Protein AF-A0A7C6JC70-F1 (afdb_monomer_lite)

Structure (mmCIF, N/CA/C/O backbone):
data_AF-A0A7C6JC70-F1
#
_entry.id   AF-A0A7C6JC70-F1
#
loop_
_atom_site.group_PDB
_atom_site.id
_atom_site.type_symbol
_atom_site.label_atom_id
_atom_site.label_alt_id
_atom_site.label_comp_id
_atom_site.label_asym_id
_atom_site.label_entity_id
_atom_site.label_seq_id
_atom_site.pdbx_PDB_ins_code
_atom_site.Cartn_x
_atom_site.Cartn_y
_atom_site.Cartn_z
_atom_site.occupancy
_atom_site.B_iso_or_equiv
_atom_site.auth_seq_id
_atom_site.auth_comp_id
_atom_site.auth_asym_id
_atom_site.auth_atom_id
_atom_site.pdbx_PDB_model_num
ATOM 1 N N . MET A 1 1 ? 11.186 14.727 10.767 1.00 52.06 1 MET A N 1
ATOM 2 C CA . MET A 1 1 ? 10.044 14.455 11.667 1.00 52.06 1 MET A CA 1
ATOM 3 C C . MET A 1 1 ? 8.776 14.763 10.907 1.00 52.06 1 MET A C 1
ATOM 5 O O . MET A 1 1 ? 8.427 15.926 10.714 1.00 52.06 1 MET A O 1
ATOM 9 N N . ASP A 1 2 ? 8.178 13.706 10.389 1.00 60.81 2 ASP A N 1
ATOM 10 C CA . ASP A 1 2 ? 7.195 13.751 9.315 1.00 60.81 2 ASP A CA 1
ATOM 11 C C . ASP A 1 2 ? 5.870 14.303 9.842 1.00 60.81 2 ASP A C 1
ATOM 13 O O . ASP A 1 2 ? 5.463 14.031 10.976 1.00 60.81 2 ASP A O 1
ATOM 17 N N . LYS A 1 3 ? 5.198 15.135 9.042 1.00 70.19 3 LYS A N 1
ATOM 18 C CA . LYS A 1 3 ? 3.948 15.804 9.449 1.00 70.19 3 LYS A CA 1
ATOM 19 C C . LYS A 1 3 ? 2.853 14.797 9.820 1.00 70.19 3 LYS A C 1
ATOM 21 O O . LYS A 1 3 ? 2.015 15.096 10.666 1.00 70.19 3 LYS A O 1
ATOM 26 N N . GLU A 1 4 ? 2.908 13.606 9.237 1.00 69.62 4 GLU A N 1
ATOM 27 C CA . GLU A 1 4 ? 1.985 12.503 9.505 1.00 69.62 4 GLU A CA 1
ATOM 28 C C . GLU A 1 4 ? 2.211 11.871 10.887 1.00 69.62 4 GLU A C 1
ATOM 30 O O . GLU A 1 4 ? 1.251 11.632 11.621 1.00 69.62 4 GLU A O 1
ATOM 35 N N . LEU A 1 5 ? 3.470 11.733 11.321 1.00 70.50 5 LEU A N 1
ATOM 36 C CA . LEU A 1 5 ? 3.800 11.214 12.651 1.00 70.50 5 LEU A CA 1
ATOM 37 C C . LEU A 1 5 ? 3.297 12.152 13.759 1.00 70.50 5 LEU A C 1
ATOM 39 O O . LEU A 1 5 ? 2.733 11.703 14.757 1.00 70.50 5 LEU A O 1
ATOM 43 N N . LYS A 1 6 ? 3.429 13.473 13.563 1.00 72.88 6 LYS A N 1
ATOM 44 C CA . LYS A 1 6 ? 2.927 14.468 14.527 1.00 72.88 6 LYS A CA 1
ATOM 45 C C . LYS A 1 6 ? 1.413 14.374 14.721 1.00 72.88 6 LYS A C 1
ATOM 47 O O . LYS A 1 6 ? 0.951 14.435 15.855 1.00 72.88 6 LYS A O 1
ATOM 52 N N . LYS A 1 7 ? 0.641 14.202 13.642 1.00 77.56 7 LYS A N 1
ATOM 53 C CA . LYS A 1 7 ? -0.826 14.082 13.717 1.00 77.56 7 LYS A CA 1
ATOM 54 C C . LYS A 1 7 ? -1.250 12.846 14.516 1.00 77.56 7 LYS A C 1
ATOM 56 O O . LYS A 1 7 ? -2.126 12.955 15.369 1.00 77.56 7 LYS A O 1
ATOM 61 N N . SER A 1 8 ? -0.592 11.706 14.292 1.00 74.06 8 SER A N 1
ATOM 62 C CA . SER A 1 8 ? -0.874 10.448 15.001 1.00 74.06 8 SER A CA 1
ATOM 63 C C . SER A 1 8 ? -0.611 10.556 16.511 1.00 74.06 8 SER A C 1
ATOM 65 O O . SER A 1 8 ? -1.449 10.167 17.331 1.00 74.06 8 SER A O 1
ATOM 67 N N . ILE A 1 9 ? 0.507 11.183 16.892 1.00 82.50 9 ILE A N 1
ATOM 68 C CA . ILE A 1 9 ? 0.858 11.408 18.302 1.00 82.50 9 ILE A CA 1
ATOM 69 C C . ILE A 1 9 ? -0.161 12.336 18.977 1.00 82.50 9 ILE A C 1
ATOM 71 O O . ILE A 1 9 ? -0.608 12.052 20.086 1.00 82.50 9 ILE A O 1
ATOM 75 N N . ILE A 1 10 ? -0.575 13.411 18.299 1.00 84.44 10 ILE A N 1
ATOM 76 C CA . ILE A 1 10 ? -1.553 14.372 18.833 1.00 84.44 10 ILE A CA 1
ATOM 77 C C . ILE A 1 10 ? -2.922 13.710 19.048 1.00 84.44 10 ILE A C 1
ATOM 79 O O . ILE A 1 10 ? -3.529 13.898 20.101 1.00 84.44 10 ILE A O 1
ATOM 83 N N . ILE A 1 11 ? -3.395 12.898 18.096 1.00 84.19 11 ILE A N 1
ATOM 84 C CA . ILE A 1 11 ? -4.674 12.175 18.217 1.00 84.19 11 ILE A CA 1
ATOM 85 C C . ILE A 1 11 ? -4.630 11.182 19.384 1.00 84.19 11 ILE A C 1
ATOM 87 O O . ILE A 1 11 ? -5.564 11.124 20.185 1.00 84.19 11 ILE A O 1
ATOM 91 N N . THR A 1 12 ? -3.533 10.434 19.513 1.00 82.44 12 THR A N 1
ATOM 92 C CA . THR A 1 12 ? -3.358 9.459 20.600 1.00 82.44 12 THR A CA 1
ATOM 93 C C . THR A 1 12 ? -3.329 10.154 21.963 1.00 82.44 12 THR A C 1
ATOM 95 O O . THR A 1 12 ? -4.020 9.726 22.887 1.00 82.44 12 THR A O 1
ATOM 98 N N . ALA A 1 13 ? -2.603 11.270 22.082 1.00 83.19 13 ALA A N 1
ATOM 99 C CA . ALA A 1 13 ? -2.554 12.061 23.309 1.00 83.19 13 ALA A CA 1
ATOM 100 C C . ALA A 1 13 ? -3.932 12.631 23.695 1.00 83.19 13 ALA A C 1
ATOM 102 O O . ALA A 1 13 ? -4.311 12.577 24.865 1.00 83.19 13 ALA A O 1
ATOM 103 N N . ALA A 1 14 ? -4.712 13.119 22.725 1.00 86.00 14 ALA A N 1
ATOM 104 C CA . ALA A 1 14 ? -6.059 13.638 22.966 1.00 86.00 14 ALA A CA 1
ATOM 105 C C . ALA A 1 14 ? -7.034 12.553 23.468 1.00 86.00 14 ALA A C 1
ATOM 107 O O . ALA A 1 14 ? -7.814 12.802 24.387 1.00 86.00 14 ALA A O 1
ATOM 108 N N . LEU A 1 15 ? -6.962 11.336 22.914 1.00 82.75 15 LEU A N 1
ATOM 109 C CA . LEU A 1 15 ? -7.767 10.185 23.349 1.00 82.75 15 LEU A CA 1
ATOM 110 C C . LEU A 1 15 ? -7.452 9.762 24.790 1.00 82.75 15 LEU A C 1
ATOM 112 O O . LEU A 1 15 ? -8.365 9.484 25.568 1.00 82.75 15 LEU A O 1
ATOM 116 N N . VAL A 1 16 ? -6.170 9.752 25.161 1.00 83.38 16 VAL A N 1
ATOM 117 C CA . VAL A 1 16 ? -5.739 9.444 26.534 1.00 83.38 16 VAL A CA 1
ATOM 118 C C . VAL A 1 16 ? -6.206 10.528 27.507 1.00 83.38 16 VAL A C 1
ATOM 120 O O . VAL A 1 16 ? -6.709 10.210 28.584 1.00 83.38 16 VAL A O 1
ATOM 123 N N . LEU A 1 17 ? -6.116 11.803 27.120 1.00 84.62 17 LEU A N 1
ATOM 124 C CA . LEU A 1 17 ? -6.603 12.912 27.941 1.00 84.62 17 LEU A CA 1
ATOM 125 C C . LEU A 1 17 ? -8.118 12.808 28.191 1.00 84.62 17 LEU A C 1
ATOM 127 O O . LEU A 1 17 ? -8.571 12.984 29.320 1.00 84.62 17 LEU A O 1
ATOM 131 N N . LEU A 1 18 ? -8.895 12.454 27.162 1.00 83.31 18 LEU A N 1
ATOM 132 C CA . LEU A 1 18 ? -10.339 12.236 27.282 1.00 83.31 18 LEU A CA 1
ATOM 133 C C . LEU A 1 18 ? -10.672 11.104 28.271 1.00 83.31 18 LEU A C 1
ATOM 135 O O . LEU A 1 18 ? -11.608 11.232 29.059 1.00 83.31 18 LEU A O 1
ATOM 139 N N . LEU A 1 19 ? -9.888 10.022 28.269 1.00 76.75 19 LEU A N 1
ATOM 140 C CA . LEU A 1 19 ? -10.056 8.899 29.195 1.00 76.75 19 LEU A CA 1
ATOM 141 C C . LEU A 1 19 ? -9.839 9.321 30.655 1.00 76.75 19 LEU A C 1
ATOM 143 O O . LEU A 1 19 ? -10.636 8.962 31.521 1.00 76.75 19 LEU A O 1
ATOM 147 N N . ILE A 1 20 ? -8.809 10.130 30.920 1.00 81.12 20 ILE A N 1
ATOM 148 C CA . ILE A 1 20 ? -8.533 10.663 32.262 1.00 81.12 20 ILE A CA 1
ATOM 149 C C . ILE A 1 20 ? -9.696 11.545 32.733 1.00 81.12 20 ILE A C 1
ATOM 151 O O . ILE A 1 20 ? -10.157 11.398 33.863 1.00 81.12 20 ILE A O 1
ATOM 155 N N . ILE A 1 21 ? -10.228 12.407 31.861 1.00 80.81 21 ILE A N 1
ATOM 156 C CA . ILE A 1 21 ? -11.364 13.281 32.193 1.00 80.81 21 ILE A CA 1
ATOM 157 C C . ILE A 1 21 ? -12.604 12.457 32.566 1.00 80.81 21 ILE A C 1
ATOM 159 O O . ILE A 1 21 ? -13.282 12.781 33.538 1.00 80.81 21 ILE A O 1
ATOM 163 N N . ILE A 1 22 ? -12.896 11.373 31.839 1.00 73.12 22 ILE A N 1
ATOM 164 C CA . ILE A 1 22 ? -14.058 10.513 32.117 1.00 73.12 22 ILE A CA 1
ATOM 165 C C . ILE A 1 22 ? -13.915 9.769 33.454 1.00 73.12 22 ILE A C 1
ATOM 167 O O . ILE A 1 22 ? -14.909 9.622 34.169 1.00 73.12 22 ILE A O 1
ATOM 171 N N . LEU A 1 23 ? -12.697 9.340 33.802 1.00 70.50 23 LEU A N 1
ATOM 172 C CA . LEU A 1 23 ? -12.394 8.631 35.051 1.00 70.50 23 LEU A CA 1
ATOM 173 C C . LEU A 1 23 ? -12.534 9.512 36.298 1.00 70.50 23 LEU A C 1
ATOM 175 O O . LEU A 1 23 ? -12.869 9.007 37.366 1.00 70.50 23 LEU A O 1
ATOM 179 N N . VAL A 1 24 ? -12.274 10.815 36.167 1.00 77.69 24 VAL A N 1
ATOM 180 C CA . VAL A 1 24 ? -12.253 11.761 37.294 1.00 77.69 24 VAL A CA 1
ATOM 181 C C . VAL A 1 24 ? -13.657 12.215 37.712 1.00 77.69 24 VAL A C 1
ATOM 183 O O . VAL A 1 24 ? -13.804 12.746 38.806 1.00 77.69 24 VAL A O 1
ATOM 186 N N . ILE A 1 25 ? -14.704 11.987 36.906 1.00 74.69 25 ILE A N 1
ATOM 187 C CA . ILE A 1 25 ? -16.074 12.427 37.230 1.00 74.69 25 ILE A CA 1
ATOM 188 C C . ILE A 1 25 ? -16.637 11.595 38.402 1.00 74.69 25 ILE A C 1
ATOM 190 O O . ILE A 1 25 ? -16.987 10.423 38.206 1.00 74.69 25 ILE A O 1
ATOM 194 N N . PRO A 1 26 ? -16.799 12.180 39.608 1.00 62.56 26 PRO A N 1
ATOM 195 C CA . PRO A 1 26 ? -17.332 11.457 40.753 1.00 62.56 26 PRO A CA 1
ATOM 196 C C . PRO A 1 26 ? -18.841 11.225 40.577 1.00 62.56 26 PRO A C 1
ATOM 198 O O . PRO A 1 26 ? -19.567 12.089 40.089 1.00 62.56 26 PRO A O 1
ATOM 201 N N . GLY A 1 27 ? -19.327 10.041 40.962 1.00 65.56 27 GLY A N 1
ATOM 202 C CA . GLY A 1 27 ? -20.758 9.698 40.934 1.00 65.56 27 GLY A CA 1
ATOM 203 C C . GLY A 1 27 ? -21.234 8.905 39.710 1.00 65.56 27 GLY A C 1
ATOM 204 O O . GLY A 1 27 ? -22.408 8.538 39.637 1.00 65.56 27 GLY A O 1
ATOM 205 N N . ARG A 1 28 ? -20.352 8.569 38.759 1.00 70.62 28 ARG A N 1
ATOM 206 C CA . ARG A 1 28 ? -20.689 7.612 37.692 1.00 70.62 28 ARG A CA 1
ATOM 207 C C . ARG A 1 28 ? -20.676 6.183 38.233 1.00 70.62 28 ARG A C 1
ATOM 209 O O . ARG A 1 28 ? -19.748 5.777 38.927 1.00 70.62 28 ARG A O 1
ATOM 216 N N . LYS A 1 29 ? -21.700 5.394 37.883 1.00 79.62 29 LYS A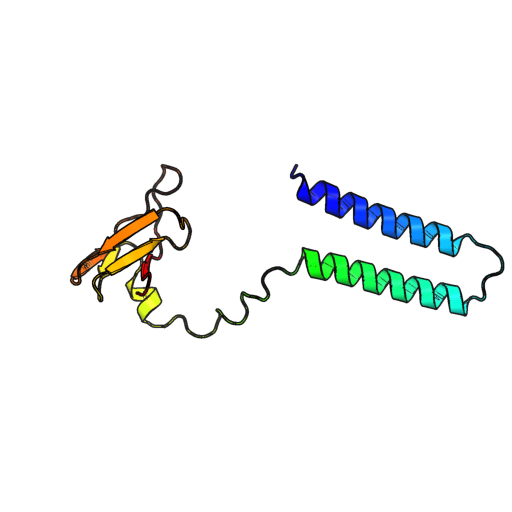 N 1
ATOM 217 C CA . LYS A 1 29 ? -21.742 3.956 38.197 1.00 79.62 29 LYS A CA 1
ATOM 218 C C . LYS A 1 29 ? -20.485 3.292 37.635 1.00 79.62 29 LYS A C 1
ATOM 220 O O . LYS A 1 29 ? -20.171 3.490 36.463 1.00 79.62 29 LYS A O 1
ATOM 225 N N . VAL A 1 30 ? -19.818 2.467 38.443 1.00 76.44 30 VAL A N 1
ATOM 226 C CA . VAL A 1 30 ? -18.576 1.757 38.073 1.00 76.44 30 VAL A CA 1
ATOM 227 C C . VAL A 1 30 ? -18.711 1.044 36.721 1.00 76.44 30 VAL A C 1
ATOM 229 O O . VAL A 1 30 ? -17.808 1.115 35.892 1.00 76.44 30 VAL A O 1
ATOM 232 N N . ALA A 1 31 ? -19.883 0.464 36.443 1.00 74.75 31 ALA A N 1
ATOM 233 C CA . ALA A 1 31 ? -20.199 -0.163 35.160 1.00 74.75 31 ALA A CA 1
ATOM 234 C C . ALA A 1 31 ? -20.020 0.775 33.946 1.00 74.75 31 ALA A C 1
ATOM 236 O O . ALA A 1 31 ? -19.477 0.362 32.927 1.00 74.75 31 ALA A O 1
ATOM 237 N N . VAL A 1 32 ? -20.414 2.049 34.049 1.00 76.88 32 VAL A N 1
ATOM 238 C CA . VAL A 1 32 ? -20.283 3.040 32.962 1.00 76.88 32 VAL A CA 1
ATOM 239 C C . VAL A 1 32 ? -18.816 3.385 32.708 1.00 76.88 32 VAL A C 1
ATOM 241 O O . VAL A 1 32 ? -18.407 3.575 31.565 1.00 76.88 32 VAL A O 1
ATOM 244 N N . ASN A 1 33 ? -18.012 3.427 33.768 1.00 76.69 33 ASN A N 1
ATOM 245 C CA . ASN A 1 33 ? -16.585 3.704 33.681 1.00 76.69 33 ASN A CA 1
ATOM 246 C C . ASN A 1 33 ? -15.833 2.560 32.977 1.00 76.69 33 ASN A C 1
ATOM 248 O O . ASN A 1 33 ? -15.020 2.799 32.087 1.00 76.69 33 ASN A O 1
ATOM 252 N N . ILE A 1 34 ? -16.190 1.311 33.304 1.00 79.88 34 ILE A N 1
ATOM 253 C CA . ILE A 1 34 ? -15.649 0.110 32.651 1.00 79.88 34 ILE A CA 1
ATOM 254 C C . ILE A 1 34 ? -16.023 0.090 31.164 1.00 79.88 34 ILE A C 1
ATOM 256 O O .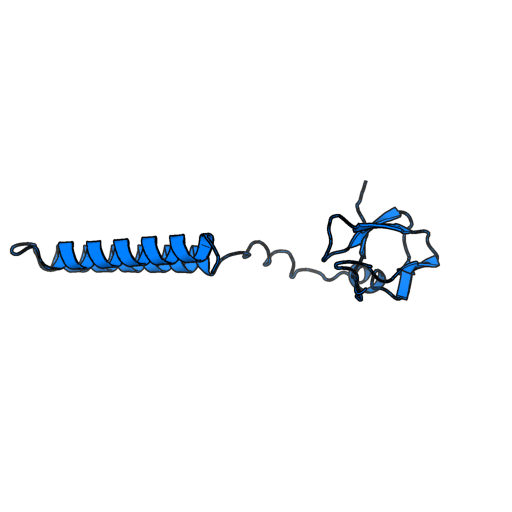 ILE A 1 34 ? -15.153 -0.111 30.321 1.00 79.88 34 ILE A O 1
ATOM 260 N N . ILE A 1 35 ? -17.289 0.359 30.821 1.00 81.25 35 ILE A N 1
ATOM 261 C CA . ILE A 1 35 ? -17.739 0.408 29.419 1.00 81.25 35 ILE A CA 1
ATOM 262 C C . ILE A 1 35 ? -16.976 1.490 28.643 1.00 81.25 35 ILE A C 1
ATOM 264 O O . ILE A 1 35 ? -16.497 1.232 27.540 1.00 81.25 35 ILE A O 1
ATOM 268 N N . SER A 1 36 ? -16.801 2.680 29.227 1.00 81.44 36 SER A N 1
ATOM 269 C CA . SER A 1 36 ? -16.046 3.759 28.585 1.00 81.44 36 SER A CA 1
ATOM 270 C C . SER A 1 36 ? -14.579 3.387 28.355 1.00 81.44 36 SER A C 1
ATOM 272 O O . SER A 1 36 ? -14.031 3.706 27.302 1.00 81.44 36 SER A O 1
ATOM 274 N N . LEU A 1 37 ? -13.948 2.696 29.308 1.00 81.69 37 LEU A N 1
ATOM 275 C CA . LEU A 1 37 ? -12.570 2.225 29.178 1.00 81.69 37 LEU A CA 1
ATOM 276 C C . LEU A 1 37 ? -12.434 1.206 28.036 1.00 81.69 37 LEU A C 1
ATOM 278 O O . LEU A 1 37 ? -11.534 1.334 27.210 1.00 81.69 37 LEU A O 1
ATOM 282 N N . VAL A 1 38 ? -13.359 0.245 27.941 1.00 86.00 38 VAL A N 1
ATOM 283 C CA . VAL A 1 38 ? -13.374 -0.760 26.865 1.00 86.00 38 VAL A CA 1
ATOM 284 C C . VAL A 1 38 ? -13.540 -0.100 25.494 1.00 86.00 38 VAL A C 1
ATOM 286 O O . VAL A 1 38 ? -12.784 -0.409 24.577 1.00 86.00 38 VAL A O 1
ATOM 289 N N . VAL A 1 39 ? -14.467 0.854 25.352 1.00 86.44 39 VAL A N 1
ATOM 290 C CA . VAL A 1 39 ? -14.681 1.577 24.084 1.00 86.44 39 VAL A CA 1
ATOM 291 C C . VAL A 1 39 ? -13.431 2.354 23.669 1.00 86.44 39 VAL A C 1
ATOM 293 O O . VAL A 1 39 ? -13.036 2.304 22.508 1.00 86.44 39 VAL A O 1
ATOM 296 N N . ILE A 1 40 ? -12.769 3.036 24.604 1.00 83.25 40 ILE A N 1
ATOM 297 C CA . ILE A 1 40 ? -11.563 3.814 24.295 1.00 83.25 40 ILE A CA 1
ATOM 298 C C . ILE A 1 40 ? -10.387 2.898 23.945 1.00 83.25 40 ILE A C 1
ATOM 300 O O . ILE A 1 40 ? -9.670 3.187 22.991 1.00 83.25 40 ILE A O 1
ATOM 304 N N . LEU A 1 41 ? -10.210 1.772 24.642 1.00 85.12 41 LEU A N 1
ATOM 305 C CA . LEU A 1 41 ? -9.197 0.775 24.281 1.00 85.12 41 LEU A CA 1
ATOM 306 C C . LEU A 1 41 ? -9.444 0.194 22.884 1.00 85.12 41 LEU A C 1
ATOM 308 O O . LEU A 1 41 ? -8.490 0.027 22.129 1.00 85.12 41 LEU A O 1
ATOM 312 N N . ILE A 1 42 ? -10.706 -0.038 22.505 1.00 87.69 42 ILE A N 1
ATOM 313 C CA . ILE A 1 42 ? -11.076 -0.445 21.143 1.00 87.69 42 ILE A CA 1
ATOM 314 C C . ILE A 1 42 ? -10.732 0.662 20.137 1.00 87.69 42 ILE A C 1
ATOM 316 O O . ILE A 1 42 ? -10.138 0.370 19.106 1.00 87.69 42 ILE A O 1
ATOM 320 N N . LEU A 1 43 ? -11.040 1.931 20.422 1.00 84.38 43 LEU A N 1
ATOM 321 C CA . LEU A 1 43 ? -10.698 3.050 19.532 1.00 84.38 43 LEU A CA 1
ATOM 322 C C . LEU A 1 43 ? -9.185 3.219 19.367 1.00 84.38 43 LEU A C 1
ATOM 324 O O . LEU A 1 43 ? -8.718 3.418 18.250 1.00 84.38 43 LEU A O 1
ATOM 328 N N . ILE A 1 44 ? -8.415 3.093 20.448 1.00 83.88 44 ILE A N 1
ATOM 329 C CA . ILE A 1 44 ? -6.951 3.091 20.401 1.00 83.88 44 ILE A CA 1
ATOM 330 C C . ILE A 1 44 ? -6.490 1.909 19.550 1.00 83.88 44 ILE A C 1
ATOM 332 O O . ILE A 1 44 ? -5.771 2.118 18.580 1.00 83.88 44 ILE A O 1
ATOM 336 N N . ALA A 1 45 ? -6.963 0.692 19.819 1.00 82.19 45 ALA A N 1
ATOM 337 C CA . ALA A 1 45 ? -6.627 -0.477 19.014 1.00 82.19 45 ALA A CA 1
ATOM 338 C C . ALA A 1 45 ? -6.980 -0.287 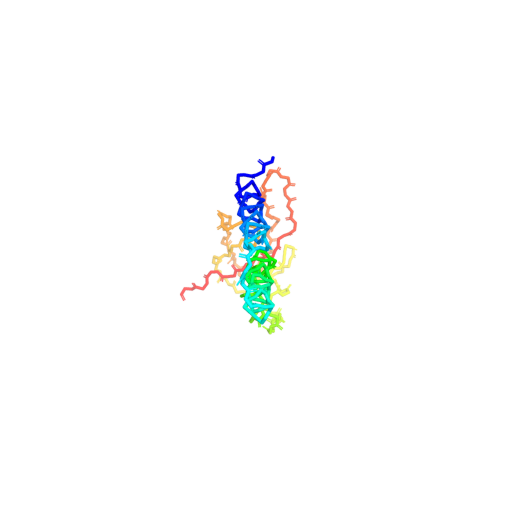17.530 1.00 82.19 45 ALA A C 1
ATOM 340 O O . ALA A 1 45 ? -6.201 -0.704 16.689 1.00 82.19 45 ALA A O 1
ATOM 341 N N . LEU A 1 46 ? -8.082 0.389 17.187 1.00 80.62 46 LEU A N 1
ATOM 342 C CA . LEU A 1 46 ? -8.463 0.705 15.805 1.00 80.62 46 LEU A CA 1
ATOM 343 C C . LEU A 1 46 ? -7.587 1.791 15.170 1.00 80.62 46 LEU A C 1
ATOM 345 O O . LEU A 1 46 ? -7.269 1.694 13.989 1.00 80.62 46 LEU A O 1
ATOM 349 N N . VAL A 1 47 ? -7.182 2.815 15.923 1.00 82.81 47 VAL A N 1
ATOM 350 C CA . VAL A 1 47 ? -6.239 3.844 15.454 1.00 82.81 47 VAL A CA 1
ATOM 351 C C . VAL A 1 47 ? -4.869 3.221 15.209 1.00 82.81 47 VAL A C 1
ATOM 353 O O . VAL A 1 47 ? -4.283 3.434 14.150 1.00 82.81 47 VAL A O 1
ATOM 356 N N . TRP A 1 48 ? -4.396 2.392 16.141 1.00 75.81 48 TRP A N 1
ATOM 357 C CA . TRP A 1 48 ? -3.162 1.632 15.992 1.00 75.81 48 TRP A CA 1
ATOM 358 C C . TRP A 1 48 ? -3.278 0.616 14.865 1.00 75.81 48 TRP A C 1
ATOM 360 O O . TRP A 1 48 ? -2.376 0.569 14.047 1.00 75.81 48 TRP A O 1
ATOM 370 N N . LEU A 1 49 ? -4.394 -0.107 14.735 1.00 69.31 49 LEU A N 1
ATOM 371 C CA . LEU A 1 49 ? -4.648 -1.017 13.620 1.00 69.31 49 LEU A CA 1
ATOM 372 C C . LEU A 1 49 ? -4.672 -0.256 12.302 1.00 69.31 49 LEU A C 1
ATOM 374 O O . LEU A 1 49 ? -4.101 -0.742 11.351 1.00 69.31 49 LEU A O 1
ATOM 378 N N . ARG A 1 50 ? -5.253 0.938 12.207 1.00 70.25 50 ARG A N 1
ATOM 379 C CA . ARG A 1 50 ? -5.239 1.743 10.975 1.00 70.25 50 ARG A CA 1
ATOM 380 C C . ARG A 1 50 ? -3.859 2.330 10.666 1.00 70.25 50 ARG A C 1
ATOM 382 O O . ARG A 1 50 ? -3.552 2.571 9.506 1.00 70.25 50 ARG A O 1
ATOM 389 N N . HIS A 1 51 ? -3.041 2.574 11.684 1.00 62.81 51 HIS A N 1
ATOM 390 C CA . HIS A 1 51 ? -1.690 3.101 11.516 1.00 62.81 51 HIS A CA 1
ATOM 391 C C . HIS A 1 51 ? -0.660 1.997 11.225 1.00 62.81 51 HIS A C 1
ATOM 393 O O . HIS A 1 51 ? 0.277 2.219 10.465 1.00 62.81 51 HIS A O 1
ATOM 399 N N . THR A 1 52 ? -0.811 0.808 11.813 1.00 57.78 52 THR A N 1
ATOM 400 C CA . THR A 1 52 ? 0.007 -0.380 11.512 1.00 57.78 52 THR A CA 1
ATOM 401 C C . THR A 1 52 ? -0.516 -1.133 10.293 1.00 57.78 52 THR A C 1
ATOM 403 O O . THR A 1 52 ? 0.253 -1.795 9.603 1.00 57.78 52 THR A O 1
ATOM 406 N N . SER A 1 53 ? -1.801 -0.990 9.970 1.00 53.06 53 SER A N 1
ATOM 407 C CA . SER A 1 53 ? -2.396 -1.487 8.732 1.00 53.06 53 SER A CA 1
ATOM 408 C C . SER A 1 53 ? -2.426 -0.370 7.703 1.00 53.06 53 SER A C 1
ATOM 410 O O . SER A 1 53 ? -3.429 0.317 7.542 1.00 53.06 53 SER A O 1
ATOM 412 N N . CYS A 1 54 ? -1.355 -0.280 6.922 1.00 46.91 54 CYS A N 1
ATOM 413 C CA . CYS A 1 54 ? -1.485 -0.510 5.486 1.00 46.91 54 CYS A CA 1
ATOM 414 C C . CYS A 1 54 ? -0.152 -1.039 4.923 1.00 46.91 54 CYS A C 1
ATOM 416 O O . CYS A 1 54 ? 0.885 -0.464 5.239 1.00 46.91 54 CYS A O 1
ATOM 418 N N . PRO A 1 55 ? -0.156 -2.108 4.097 1.00 45.25 55 PRO A N 1
ATOM 419 C CA . PRO A 1 55 ? -1.283 -2.587 3.302 1.00 45.25 55 PRO A CA 1
ATOM 420 C C . PRO A 1 55 ? -1.662 -4.044 3.627 1.00 45.25 55 PRO A C 1
ATOM 422 O O . PRO A 1 55 ? -0.965 -4.977 3.245 1.00 45.25 55 PRO A O 1
ATOM 425 N N . LEU A 1 56 ? -2.865 -4.274 4.167 1.00 46.72 56 LEU A N 1
ATOM 426 C CA . LEU A 1 56 ? -3.598 -5.524 3.883 1.00 46.72 56 LEU A CA 1
ATOM 427 C C . LEU A 1 56 ? -4.402 -5.427 2.570 1.00 46.72 56 LEU A C 1
ATOM 429 O O . LEU A 1 56 ? -5.304 -6.214 2.320 1.00 46.72 56 LEU A O 1
ATOM 433 N N . LEU A 1 57 ? -3.994 -4.507 1.689 1.00 48.31 57 LEU A N 1
ATOM 434 C CA . LEU A 1 57 ? -4.063 -4.670 0.235 1.00 48.31 57 LEU A CA 1
ATOM 435 C C . LEU A 1 57 ? -2.764 -5.285 -0.331 1.00 48.31 57 LEU A C 1
ATOM 437 O O . LEU A 1 57 ? -2.534 -5.259 -1.529 1.00 48.31 57 LEU A O 1
ATOM 441 N N . ASN A 1 58 ? -1.918 -5.869 0.524 1.00 44.12 58 ASN A N 1
ATOM 442 C CA . ASN A 1 58 ? -0.805 -6.738 0.136 1.00 44.12 58 ASN A CA 1
ATOM 443 C C . ASN A 1 58 ? -0.998 -8.160 0.696 1.00 44.12 58 ASN A C 1
ATOM 445 O O . ASN A 1 58 ? -0.051 -8.852 1.044 1.00 44.12 58 ASN A O 1
ATOM 449 N N . LYS A 1 59 ? -2.261 -8.592 0.828 1.00 41.19 59 LYS A N 1
ATOM 450 C CA . LYS A 1 59 ? -2.645 -9.993 1.088 1.00 41.19 59 LYS A CA 1
ATOM 451 C C . LYS A 1 59 ? -3.605 -10.548 0.021 1.00 41.19 59 LYS A C 1
ATOM 453 O O . LYS A 1 59 ? -4.309 -11.520 0.247 1.00 41.19 59 LYS A O 1
ATOM 458 N N . LYS A 1 60 ? -3.611 -9.912 -1.155 1.00 38.41 60 LYS A N 1
ATOM 459 C CA . LYS A 1 60 ? -3.981 -10.527 -2.443 1.00 38.41 60 LYS A CA 1
ATOM 460 C C . LYS A 1 60 ? -2.835 -10.476 -3.471 1.00 38.41 60 LYS A C 1
ATOM 462 O O . LYS A 1 60 ? -3.033 -10.839 -4.616 1.00 38.41 60 LYS A O 1
ATOM 467 N N . ARG A 1 61 ? -1.635 -10.041 -3.058 1.00 45.94 61 ARG A N 1
ATOM 468 C CA . ARG A 1 61 ? -0.389 -10.065 -3.853 1.00 45.94 61 ARG A CA 1
ATOM 469 C C . ARG A 1 61 ? 0.685 -10.940 -3.187 1.00 45.94 61 ARG A C 1
ATOM 471 O O . ARG A 1 61 ? 1.875 -10.670 -3.251 1.00 45.94 61 ARG A O 1
ATOM 478 N N . ALA A 1 62 ? 0.230 -11.957 -2.468 1.00 45.41 62 ALA A N 1
ATOM 479 C CA . ALA A 1 62 ? 1.038 -13.110 -2.078 1.00 45.41 62 ALA A CA 1
ATOM 480 C C . ALA A 1 62 ? 0.376 -14.389 -2.616 1.00 45.41 62 ALA A C 1
ATOM 482 O O . ALA A 1 62 ? 0.484 -15.455 -2.020 1.00 45.41 62 ALA A O 1
ATOM 483 N N . GLU A 1 63 ? -0.362 -14.247 -3.716 1.00 48.88 63 GLU A N 1
ATOM 484 C CA . GLU A 1 63 ? -0.830 -15.348 -4.535 1.00 48.88 63 GLU A CA 1
ATOM 485 C C . GLU A 1 63 ? -0.180 -15.127 -5.901 1.00 48.88 63 GLU A C 1
ATOM 487 O O . GLU A 1 63 ? -0.411 -14.105 -6.544 1.00 48.88 63 GLU A O 1
ATOM 492 N N . GLU A 1 64 ? 0.733 -16.046 -6.213 1.00 48.66 64 GLU A N 1
ATOM 493 C CA . GLU A 1 64 ? 1.463 -16.207 -7.468 1.00 48.66 64 GLU A CA 1
ATOM 494 C C . GLU A 1 64 ? 2.465 -15.095 -7.840 1.00 48.66 64 GLU A C 1
ATOM 496 O O . GLU A 1 64 ? 2.203 -14.218 -8.657 1.00 48.66 64 GLU A O 1
ATOM 501 N N . ILE A 1 65 ? 3.699 -15.212 -7.325 1.00 50.22 65 ILE A N 1
ATOM 502 C CA . ILE A 1 65 ? 4.865 -14.905 -8.170 1.00 50.22 65 ILE A CA 1
ATOM 503 C C . ILE A 1 65 ? 4.774 -15.919 -9.311 1.00 50.22 65 ILE A C 1
ATOM 505 O O . ILE A 1 65 ? 5.256 -17.044 -9.188 1.00 50.22 65 ILE A O 1
ATOM 509 N N . THR A 1 66 ? 4.045 -15.571 -10.365 1.00 52.03 66 THR A N 1
ATOM 510 C CA . THR A 1 66 ? 4.061 -16.349 -11.600 1.00 52.03 66 THR A CA 1
ATOM 511 C C . THR A 1 66 ? 5.509 -16.399 -12.094 1.00 52.03 66 THR A C 1
ATOM 513 O O . THR A 1 66 ? 6.279 -15.460 -11.882 1.00 52.03 66 THR A O 1
ATOM 516 N N . GLU A 1 67 ? 5.915 -17.483 -12.752 1.00 53.81 67 GLU A N 1
ATOM 517 C CA . GLU A 1 67 ? 7.244 -17.619 -13.384 1.00 53.81 67 GLU A CA 1
ATOM 518 C C . GLU A 1 67 ? 7.601 -16.390 -14.263 1.00 53.81 67 GLU A C 1
ATOM 520 O O . GLU A 1 67 ? 8.771 -16.058 -14.469 1.00 53.81 67 GLU A O 1
ATOM 525 N N . GLU A 1 68 ? 6.577 -15.656 -14.711 1.00 54.84 68 GLU A N 1
ATOM 526 C CA . GLU A 1 68 ? 6.650 -14.403 -15.461 1.00 54.84 68 GLU A CA 1
ATOM 527 C C . GLU A 1 68 ? 7.328 -13.259 -14.675 1.00 54.84 68 GLU A C 1
ATOM 529 O O . GLU A 1 68 ? 8.099 -12.497 -15.257 1.00 54.84 68 GLU A O 1
ATOM 534 N N . ASP A 1 69 ? 7.125 -13.166 -13.355 1.00 54.62 69 ASP A N 1
ATOM 535 C CA . ASP A 1 69 ? 7.721 -12.127 -12.495 1.00 54.62 69 ASP A CA 1
ATOM 536 C C . ASP A 1 69 ? 9.229 -12.353 -12.254 1.00 54.62 69 ASP A C 1
ATOM 538 O O . ASP A 1 69 ? 9.984 -11.412 -11.986 1.00 54.62 69 ASP A O 1
ATOM 542 N N . LEU A 1 70 ? 9.712 -13.597 -12.375 1.00 55.66 70 LEU A N 1
ATOM 543 C CA . LEU A 1 70 ? 11.145 -13.912 -12.304 1.00 55.66 70 LEU A CA 1
ATOM 544 C C . LEU A 1 70 ? 11.867 -13.631 -13.632 1.00 55.66 70 LEU A C 1
ATOM 546 O O . LEU A 1 70 ? 13.075 -13.353 -13.630 1.00 55.66 70 LEU A O 1
ATOM 550 N N . ALA A 1 71 ? 11.143 -13.676 -14.755 1.00 63.22 71 ALA A N 1
ATOM 551 C CA . ALA A 1 71 ? 11.680 -13.444 -16.094 1.00 63.22 71 ALA A CA 1
ATOM 552 C C . ALA A 1 71 ? 11.987 -11.963 -16.383 1.00 63.22 71 ALA A C 1
ATOM 554 O O . ALA A 1 71 ? 12.788 -11.664 -17.269 1.00 63.22 71 ALA A O 1
ATOM 555 N N . THR A 1 72 ? 11.423 -11.023 -15.620 1.00 80.31 72 THR A N 1
ATOM 556 C CA . THR A 1 72 ? 11.518 -9.582 -15.913 1.00 80.31 72 THR A CA 1
ATOM 557 C C . THR A 1 72 ? 12.523 -8.804 -15.058 1.00 80.31 72 THR A C 1
ATOM 559 O O . THR A 1 72 ? 12.553 -7.573 -15.060 1.00 80.31 72 THR A O 1
ATOM 562 N N . ARG A 1 73 ? 13.398 -9.490 -14.319 1.00 86.56 73 ARG A N 1
ATOM 563 C CA . ARG A 1 73 ? 14.441 -8.842 -13.506 1.00 86.56 73 ARG A CA 1
ATOM 564 C C . ARG A 1 73 ? 15.597 -8.305 -14.365 1.00 86.56 73 ARG A C 1
ATOM 566 O O . ARG A 1 73 ? 15.929 -8.887 -15.395 1.00 86.56 73 ARG A O 1
ATOM 573 N N . THR A 1 74 ? 16.268 -7.232 -13.931 1.00 89.31 74 THR A N 1
ATOM 574 C CA . THR A 1 74 ? 17.478 -6.695 -14.592 1.00 89.31 74 THR A CA 1
ATOM 575 C C . THR A 1 74 ? 18.462 -7.803 -14.997 1.00 89.31 74 THR A C 1
ATOM 577 O O . THR A 1 74 ? 18.817 -8.667 -14.196 1.00 89.31 74 THR A O 1
ATOM 580 N N . GLY A 1 75 ? 18.916 -7.768 -16.252 1.00 86.62 75 GLY A N 1
ATOM 581 C CA . GLY A 1 75 ? 19.838 -8.746 -16.832 1.00 86.62 75 GLY A CA 1
ATOM 582 C C . GLY A 1 75 ? 19.181 -10.019 -17.377 1.00 86.62 75 GLY A C 1
ATOM 583 O O . GLY A 1 75 ? 19.840 -10.745 -18.126 1.00 86.62 75 GLY A O 1
ATOM 584 N N . ARG A 1 76 ? 17.902 -10.285 -17.069 1.00 87.50 76 ARG A N 1
ATOM 585 C CA . ARG A 1 76 ? 17.129 -11.377 -17.685 1.00 87.50 76 ARG A CA 1
ATOM 586 C C . ARG A 1 76 ? 16.699 -11.019 -19.101 1.00 87.50 76 ARG A C 1
ATOM 588 O O . ARG A 1 76 ? 16.648 -9.847 -19.469 1.00 87.50 76 ARG A O 1
ATOM 595 N N . THR A 1 77 ? 16.423 -12.046 -19.895 1.00 89.12 77 THR A N 1
ATOM 596 C CA . THR A 1 77 ? 15.949 -11.909 -21.272 1.00 89.12 77 THR A CA 1
ATOM 597 C C . THR A 1 77 ? 14.444 -11.672 -21.281 1.00 89.12 77 THR A C 1
ATOM 599 O O . THR A 1 77 ? 13.698 -12.403 -20.644 1.00 89.12 77 THR A O 1
ATOM 602 N N . CYS A 1 78 ? 14.005 -10.674 -22.033 1.00 87.94 78 CYS A N 1
ATOM 603 C CA . CYS A 1 78 ? 12.609 -10.337 -22.227 1.00 87.94 78 CYS A CA 1
ATOM 604 C C . CYS A 1 78 ? 11.892 -11.396 -23.070 1.00 87.94 78 CYS A C 1
ATOM 606 O O . CYS A 1 78 ? 12.324 -11.715 -24.180 1.00 87.94 78 CYS A O 1
ATOM 608 N N . GLU A 1 79 ? 10.783 -11.928 -22.563 1.00 86.88 79 GLU A N 1
ATOM 609 C CA . GLU A 1 79 ? 9.984 -12.944 -23.258 1.00 86.88 79 GLU A CA 1
ATOM 610 C C . GLU A 1 79 ? 8.852 -12.350 -24.108 1.00 86.88 79 GLU A C 1
ATOM 612 O O . GLU A 1 79 ? 8.455 -12.953 -25.112 1.00 86.88 79 GLU A O 1
ATOM 617 N N . LYS A 1 80 ? 8.354 -11.162 -23.739 1.00 85.81 80 LYS A N 1
ATOM 618 C CA . LYS A 1 80 ? 7.217 -10.480 -24.372 1.00 85.81 80 LYS A CA 1
ATOM 619 C C . LYS A 1 80 ? 7.597 -9.034 -24.694 1.00 85.81 80 LYS A C 1
ATOM 621 O O . LYS A 1 80 ? 7.999 -8.295 -23.809 1.00 85.81 80 LYS A O 1
ATOM 626 N N . SER A 1 81 ? 7.464 -8.612 -25.950 1.00 88.00 81 SER A N 1
ATOM 627 C CA . SER A 1 81 ? 7.707 -7.206 -26.287 1.00 88.00 81 SER A CA 1
ATOM 628 C C . SER A 1 81 ? 6.627 -6.304 -25.686 1.00 88.00 81 SER A C 1
ATOM 630 O O . SER A 1 81 ? 5.450 -6.667 -25.688 1.00 88.00 81 SER A O 1
ATOM 632 N N . GLY A 1 82 ? 7.009 -5.118 -25.222 1.00 90.06 82 GLY A N 1
ATOM 633 C CA . GLY A 1 82 ? 6.070 -4.131 -24.699 1.00 90.06 82 GLY A CA 1
ATOM 634 C C . GLY A 1 82 ? 6.726 -3.075 -23.820 1.00 90.06 82 GLY A C 1
ATOM 635 O O . GLY A 1 82 ? 7.948 -3.032 -23.671 1.00 90.06 82 GLY A O 1
ATOM 636 N N . THR A 1 83 ? 5.899 -2.209 -23.240 1.00 90.06 83 THR A N 1
ATOM 637 C CA . THR A 1 83 ? 6.346 -1.177 -22.303 1.00 90.06 83 THR A CA 1
ATOM 638 C C . THR A 1 83 ? 6.328 -1.734 -20.890 1.00 90.06 83 THR A C 1
ATOM 640 O O . THR A 1 83 ? 5.294 -2.174 -20.393 1.00 90.06 83 THR A O 1
ATOM 643 N N . TYR A 1 84 ? 7.471 -1.687 -20.227 1.00 89.44 84 TYR A N 1
ATOM 644 C CA . TYR A 1 84 ? 7.637 -2.124 -18.854 1.00 89.44 8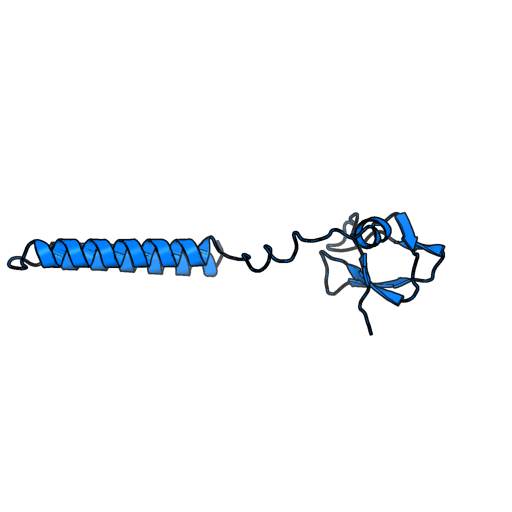4 TYR A CA 1
ATOM 645 C C . TYR A 1 84 ? 7.874 -0.933 -17.932 1.00 89.44 84 TYR A C 1
ATOM 647 O O . TYR A 1 84 ? 8.470 0.056 -18.343 1.00 89.44 84 TYR A O 1
ATOM 655 N N . VAL A 1 85 ? 7.451 -1.0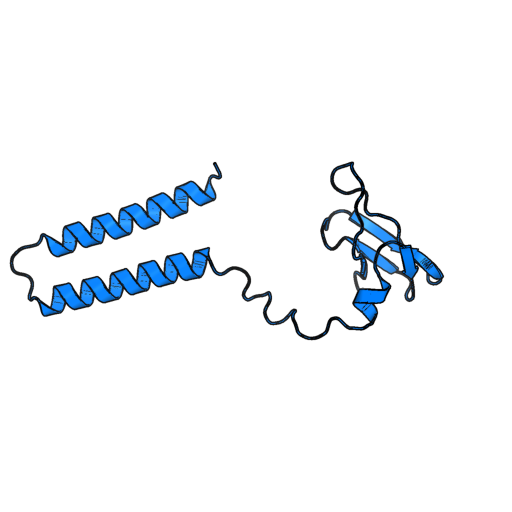40 -16.675 1.00 90.00 85 VAL A N 1
ATOM 656 C CA . VAL A 1 85 ? 7.682 -0.045 -15.620 1.00 90.00 85 VAL A CA 1
ATOM 657 C C . VAL A 1 85 ? 8.501 -0.651 -14.486 1.00 90.00 85 VAL A C 1
ATOM 659 O O . VAL A 1 85 ? 8.356 -1.833 -14.175 1.00 90.00 85 VAL A O 1
ATOM 662 N N . CYS A 1 86 ? 9.380 0.137 -13.871 1.00 88.69 86 CYS A N 1
ATOM 663 C CA . CYS A 1 86 ? 10.100 -0.300 -12.679 1.00 88.69 86 CYS A CA 1
ATOM 664 C C . CYS A 1 86 ? 9.123 -0.468 -11.504 1.00 88.69 86 CYS A C 1
ATOM 666 O O . CYS A 1 86 ? 8.324 0.425 -11.226 1.00 88.69 86 CYS A O 1
ATOM 668 N N . SER A 1 87 ? 9.218 -1.579 -10.768 1.00 85.56 87 SER A N 1
ATOM 669 C CA . SER A 1 87 ? 8.410 -1.811 -9.563 1.00 85.56 87 SER A CA 1
ATOM 670 C C . SER A 1 87 ? 8.640 -0.784 -8.447 1.00 85.56 87 SER A C 1
ATOM 672 O O . SER A 1 87 ? 7.755 -0.586 -7.618 1.00 85.56 87 SER A O 1
ATOM 674 N N . GLU A 1 88 ? 9.825 -0.166 -8.408 1.00 83.31 88 GLU A N 1
ATOM 675 C CA . GLU A 1 88 ? 10.231 0.823 -7.396 1.00 83.31 88 GLU A CA 1
ATOM 676 C C . GLU A 1 88 ? 10.063 2.277 -7.874 1.00 83.31 88 GLU A C 1
ATOM 678 O O . GLU A 1 88 ? 9.809 3.159 -7.057 1.00 83.31 88 GLU A O 1
ATOM 683 N N . HIS A 1 89 ? 10.136 2.520 -9.189 1.00 84.44 89 HIS A N 1
ATOM 684 C CA . HIS A 1 89 ? 10.073 3.857 -9.802 1.00 84.44 89 HIS A CA 1
ATOM 685 C C . HIS A 1 89 ? 8.974 3.886 -10.875 1.00 84.44 89 HIS A C 1
ATOM 687 O O . HIS A 1 89 ? 9.269 3.628 -12.047 1.00 84.44 89 HIS A O 1
ATOM 693 N N . PRO A 1 90 ? 7.707 4.171 -10.515 1.00 83.31 90 PRO A N 1
ATOM 694 C CA . PRO A 1 90 ? 6.579 4.155 -11.454 1.00 83.31 90 PRO A CA 1
ATOM 695 C C . PRO A 1 90 ? 6.707 5.183 -12.591 1.00 83.31 90 PRO A C 1
ATOM 697 O O . PRO A 1 90 ? 6.076 5.042 -13.634 1.00 83.31 90 PRO A O 1
ATOM 700 N N . GLU A 1 91 ? 7.540 6.206 -12.416 1.00 83.50 91 GLU A N 1
ATOM 701 C CA . GLU A 1 91 ? 7.893 7.197 -13.431 1.00 83.50 91 GLU A CA 1
ATOM 702 C C . GLU A 1 91 ? 8.930 6.699 -14.453 1.00 83.50 91 GLU A C 1
ATOM 704 O O . GLU A 1 91 ? 9.183 7.368 -15.456 1.00 83.50 91 GLU A O 1
ATOM 709 N N . ARG A 1 92 ? 9.556 5.538 -14.215 1.00 85.50 92 ARG A N 1
ATOM 710 C CA . ARG A 1 92 ? 10.565 4.951 -15.101 1.00 85.50 92 ARG A CA 1
ATOM 711 C C . ARG A 1 92 ? 9.982 3.794 -15.889 1.00 85.50 92 ARG A C 1
ATOM 713 O O . ARG A 1 92 ? 9.782 2.699 -15.364 1.00 85.50 92 ARG A O 1
ATOM 720 N N . THR A 1 93 ? 9.798 4.032 -17.180 1.00 89.12 93 THR A N 1
ATOM 721 C CA . THR A 1 93 ? 9.396 3.018 -18.150 1.00 89.12 93 THR A CA 1
ATOM 722 C C . THR A 1 93 ? 10.523 2.688 -19.122 1.00 89.12 93 THR A C 1
ATOM 724 O O . THR A 1 93 ? 11.433 3.486 -19.354 1.00 89.12 93 THR A O 1
ATOM 727 N N . VAL A 1 94 ? 10.475 1.482 -19.677 1.00 89.31 94 VAL A N 1
ATOM 728 C CA . VAL A 1 94 ? 11.383 1.002 -20.715 1.00 89.31 94 VAL A CA 1
ATOM 729 C C . VAL A 1 94 ? 10.591 0.222 -21.755 1.00 89.31 94 VAL A C 1
ATOM 731 O O . VAL A 1 94 ? 9.753 -0.611 -21.415 1.00 89.31 94 VAL A O 1
ATOM 734 N N . GLU A 1 95 ? 10.847 0.485 -23.029 1.00 91.25 95 GLU A N 1
ATOM 735 C CA . GLU A 1 95 ? 10.333 -0.344 -24.115 1.00 91.25 95 GLU A CA 1
ATOM 736 C C . GLU A 1 95 ? 11.285 -1.507 -24.357 1.00 91.25 95 GLU A C 1
ATOM 738 O O . GLU A 1 95 ? 12.497 -1.327 -24.494 1.00 91.25 95 GLU A O 1
ATOM 743 N N . MET A 1 96 ? 10.732 -2.713 -24.368 1.00 91.12 96 MET A N 1
ATOM 744 C CA . MET A 1 96 ? 11.499 -3.940 -24.479 1.00 91.12 96 MET A CA 1
ATOM 745 C C . MET A 1 96 ? 11.044 -4.742 -25.682 1.00 91.12 96 MET A C 1
ATOM 747 O O . MET A 1 96 ? 9.848 -4.938 -25.892 1.00 91.12 96 MET A O 1
ATOM 751 N N . ASP A 1 97 ? 12.020 -5.290 -26.398 1.00 89.56 97 ASP A N 1
ATOM 752 C CA . ASP A 1 97 ? 11.800 -6.297 -27.427 1.00 89.56 97 ASP A CA 1
ATOM 753 C C . ASP A 1 97 ? 12.082 -7.698 -26.886 1.00 89.56 97 ASP A C 1
ATOM 755 O O . ASP A 1 97 ? 13.030 -7.918 -26.121 1.00 89.56 97 ASP A O 1
ATOM 759 N N . LYS A 1 98 ? 11.303 -8.678 -27.349 1.00 88.94 98 LYS A N 1
ATOM 760 C CA . LYS A 1 98 ? 11.549 -10.096 -27.093 1.00 88.94 98 LYS A CA 1
ATOM 761 C C . LYS A 1 98 ? 12.986 -10.474 -27.471 1.00 88.94 98 LYS A C 1
ATOM 763 O O . LYS A 1 98 ? 13.465 -10.178 -28.563 1.00 88.94 98 LYS A O 1
ATOM 768 N N . GLY A 1 99 ? 13.678 -11.151 -26.561 1.00 87.75 99 GLY A N 1
ATOM 769 C CA . GLY A 1 99 ? 15.071 -11.567 -26.716 1.00 87.75 99 GLY A CA 1
ATOM 770 C C . GLY A 1 99 ? 16.109 -10.540 -26.245 1.00 87.75 99 GLY A C 1
ATOM 771 O O . GLY A 1 99 ? 17.288 -10.883 -26.151 1.00 87.75 99 GLY A O 1
ATOM 772 N N . LYS A 1 100 ? 15.720 -9.301 -25.910 1.00 89.62 100 LYS A N 1
ATOM 773 C CA . LYS A 1 100 ? 16.630 -8.298 -25.325 1.00 89.62 100 LYS A CA 1
ATOM 774 C C . LYS A 1 100 ? 16.718 -8.442 -23.811 1.00 89.62 100 LYS A C 1
ATOM 776 O O . LYS A 1 100 ? 15.797 -8.944 -23.180 1.00 89.62 100 LYS A O 1
ATOM 781 N N . ARG A 1 101 ? 17.828 -8.005 -23.209 1.00 91.19 101 ARG A N 1
ATOM 782 C CA . ARG A 1 101 ? 18.003 -8.052 -21.750 1.00 91.19 101 ARG A CA 1
ATOM 783 C C . ARG A 1 101 ? 17.473 -6.798 -21.075 1.00 91.19 101 ARG A C 1
ATOM 785 O O . ARG A 1 101 ? 17.741 -5.699 -21.552 1.00 91.19 101 ARG A O 1
ATOM 792 N N . PHE A 1 102 ? 16.788 -6.968 -19.949 1.00 91.31 102 PHE A N 1
ATOM 793 C CA . PHE A 1 102 ? 16.271 -5.852 -19.162 1.00 91.31 102 PHE A CA 1
ATOM 794 C C . PHE A 1 102 ? 17.409 -4.990 -18.594 1.00 91.31 102 PHE A C 1
ATOM 796 O O . PHE A 1 102 ? 18.308 -5.536 -17.939 1.00 91.31 102 PHE A O 1
ATOM 803 N N . PRO A 1 103 ? 17.387 -3.661 -18.799 1.00 90.19 103 PRO A N 1
ATOM 804 C CA . PRO A 1 103 ? 18.418 -2.778 -18.271 1.00 90.19 103 PRO A CA 1
ATOM 805 C C . PRO A 1 103 ? 18.309 -2.615 -16.742 1.00 90.19 103 PRO A C 1
ATOM 807 O O . PRO A 1 103 ? 17.282 -2.950 -16.135 1.00 90.19 103 PRO A O 1
ATOM 810 N N . PRO A 1 104 ? 19.369 -2.122 -16.078 1.00 90.50 104 PRO A N 1
ATOM 811 C CA . PRO A 1 104 ? 19.261 -1.627 -14.709 1.00 90.50 104 PRO A CA 1
ATOM 812 C C . PRO A 1 104 ? 18.390 -0.367 -14.675 1.00 90.50 104 PRO A C 1
ATOM 814 O O . PRO A 1 104 ? 18.454 0.466 -15.582 1.00 90.50 104 PRO A O 1
ATOM 817 N N . CYS A 1 105 ? 17.592 -0.204 -13.621 1.00 89.62 105 CYS A N 1
ATOM 818 C CA . CYS A 1 105 ? 16.818 1.019 -13.443 1.00 89.62 105 CYS A CA 1
ATOM 819 C C . CYS A 1 105 ? 17.727 2.105 -12.869 1.00 89.62 105 CYS A C 1
ATOM 821 O O . CYS A 1 105 ? 18.337 1.914 -11.821 1.00 89.62 105 CYS A O 1
ATOM 823 N N . GLN A 1 106 ? 17.803 3.263 -13.524 1.00 86.06 106 GLN A N 1
ATOM 824 C CA . GLN A 1 106 ? 18.593 4.417 -13.071 1.00 86.06 106 GLN A CA 1
ATOM 825 C C . GLN A 1 106 ? 17.835 5.324 -12.079 1.00 86.06 106 GLN A C 1
ATOM 827 O O . GLN A 1 106 ? 18.063 6.534 -12.036 1.00 86.06 106 GLN A O 1
ATOM 832 N N . GLY A 1 107 ? 16.926 4.750 -11.284 1.00 74.19 107 GLY A N 1
ATOM 833 C CA . GLY A 1 107 ? 16.241 5.457 -10.200 1.00 74.19 107 GLY A CA 1
ATOM 834 C C . GLY A 1 107 ? 17.230 6.067 -9.200 1.00 74.19 107 GLY A C 1
ATOM 835 O O . GLY A 1 107 ? 18.307 5.508 -8.961 1.00 74.19 107 GLY A O 1
ATOM 836 N N . ASP A 1 108 ? 16.896 7.253 -8.685 1.00 74.12 108 ASP A N 1
ATOM 837 C CA . ASP A 1 108 ? 17.667 8.004 -7.677 1.00 74.12 108 ASP A CA 1
ATOM 838 C C . ASP A 1 108 ? 19.136 8.307 -8.043 1.00 74.12 108 ASP A C 1
ATOM 840 O O . ASP A 1 108 ? 19.967 8.608 -7.185 1.00 74.12 108 ASP A O 1
ATOM 844 N N . GLY A 1 109 ? 19.481 8.229 -9.333 1.00 73.94 109 GLY A N 1
ATOM 845 C CA . GLY A 1 109 ? 20.802 8.580 -9.860 1.00 73.94 109 GLY A CA 1
ATOM 846 C C . GLY A 1 109 ? 21.920 7.571 -9.570 1.00 73.94 109 GLY A C 1
ATOM 847 O O . GLY A 1 109 ? 23.045 7.799 -10.006 1.00 73.94 109 GLY A O 1
ATOM 848 N N . LYS A 1 110 ? 21.644 6.457 -8.872 1.00 75.88 110 LYS A N 1
ATOM 849 C CA . LYS A 1 110 ? 22.664 5.447 -8.517 1.00 75.88 110 LYS A CA 1
ATOM 850 C C . LYS A 1 110 ? 22.547 4.110 -9.240 1.00 75.88 110 LYS A C 1
ATOM 852 O O . LYS A 1 110 ? 23.513 3.357 -9.218 1.00 75.88 110 LYS A O 1
ATOM 857 N N . GLY A 1 111 ? 21.441 3.842 -9.934 1.00 79.19 111 GLY A N 1
ATOM 858 C CA . GLY A 1 111 ? 21.250 2.564 -10.618 1.00 79.19 111 GLY A CA 1
ATOM 859 C C . GLY A 1 111 ? 21.015 1.411 -9.635 1.00 79.19 111 GLY A C 1
ATOM 860 O O . GLY A 1 111 ? 21.842 1.148 -8.769 1.00 79.19 111 GLY A O 1
ATOM 861 N N . HIS A 1 112 ? 19.908 0.688 -9.760 1.00 84.56 112 HIS A N 1
ATOM 862 C CA . HIS A 1 112 ? 19.658 -0.522 -8.971 1.00 84.56 112 HIS A CA 1
ATOM 863 C C . HIS A 1 112 ? 19.119 -1.649 -9.856 1.00 84.56 112 HIS A C 1
ATOM 865 O O . HIS A 1 112 ? 18.751 -1.463 -11.022 1.00 84.56 112 HIS A O 1
ATOM 871 N N . SER A 1 113 ? 19.130 -2.857 -9.295 1.00 86.00 113 SER A N 1
ATOM 872 C CA . SER A 1 113 ? 18.498 -4.015 -9.921 1.00 86.00 113 SER A CA 1
ATOM 873 C C . SER A 1 113 ? 16.995 -3.910 -9.732 1.00 86.00 113 SER A C 1
ATOM 875 O O . SER A 1 113 ? 16.534 -3.972 -8.599 1.00 86.00 113 SER A O 1
ATOM 877 N N . ALA A 1 114 ? 16.256 -3.790 -10.826 1.00 87.25 114 ALA A N 1
ATOM 878 C CA . ALA A 1 114 ? 14.812 -3.629 -10.800 1.00 87.25 114 ALA A CA 1
ATOM 879 C C . ALA A 1 114 ? 14.097 -4.896 -11.267 1.00 87.25 114 ALA A C 1
ATOM 881 O O . ALA A 1 114 ? 14.649 -5.721 -12.007 1.00 87.25 114 ALA A O 1
ATOM 882 N N . VAL A 1 115 ? 12.845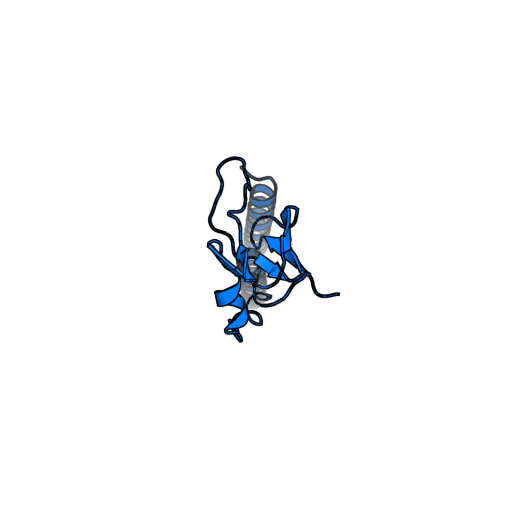 -5.018 -10.839 1.00 90.38 115 VAL A N 1
ATOM 883 C CA . VAL A 1 115 ? 11.861 -5.910 -11.447 1.00 90.38 115 VAL A CA 1
ATOM 884 C C . VAL A 1 115 ? 10.993 -5.060 -12.364 1.00 90.38 115 VAL A C 1
ATOM 886 O O . VAL A 1 115 ? 10.440 -4.041 -11.944 1.00 90.38 115 VAL A O 1
ATOM 889 N N . TRP A 1 116 ? 10.919 -5.452 -13.631 1.00 88.38 116 TRP A N 1
ATOM 890 C CA . TRP A 1 116 ? 10.181 -4.726 -14.654 1.00 88.38 116 TRP A CA 1
ATOM 891 C C . TRP A 1 116 ? 8.790 -5.338 -14.819 1.00 88.38 116 TRP A C 1
ATOM 893 O O . TRP A 1 116 ? 8.648 -6.525 -15.082 1.00 88.38 116 TRP A O 1
ATOM 903 N N . VAL A 1 117 ? 7.738 -4.540 -14.682 1.00 87.75 117 VAL A N 1
ATOM 904 C CA . VAL A 1 117 ? 6.352 -5.012 -14.799 1.00 87.75 117 VAL A CA 1
ATOM 905 C C . VAL A 1 117 ? 5.790 -4.556 -16.135 1.00 87.75 117 VAL A C 1
ATOM 907 O O . VAL A 1 117 ? 5.867 -3.372 -16.455 1.00 87.75 117 VAL A O 1
ATOM 910 N N . LEU A 1 118 ? 5.244 -5.479 -16.928 1.00 87.19 118 LEU A N 1
ATOM 911 C CA . LEU A 1 118 ? 4.634 -5.140 -18.213 1.00 87.19 118 LEU A CA 1
ATOM 912 C C . LEU A 1 118 ? 3.382 -4.288 -17.968 1.00 87.19 118 LEU A C 1
ATOM 914 O O . LEU A 1 118 ? 2.442 -4.734 -17.309 1.00 87.19 118 LEU A O 1
ATOM 918 N N . LEU A 1 119 ? 3.355 -3.075 -18.517 1.00 80.69 119 LEU A N 1
ATOM 919 C CA . LEU A 1 119 ? 2.141 -2.272 -18.591 1.00 80.69 119 LEU A CA 1
ATOM 920 C C . LEU A 1 119 ? 1.284 -2.871 -19.706 1.00 80.69 119 LEU A C 1
ATOM 922 O O . LEU A 1 119 ? 1.485 -2.596 -20.889 1.00 80.69 119 LEU A O 1
ATOM 926 N N . GLY A 1 120 ? 0.387 -3.777 -19.314 1.00 69.25 120 GLY A N 1
ATOM 927 C CA . GLY A 1 120 ? -0.599 -4.362 -20.214 1.00 69.25 120 GLY A CA 1
ATOM 928 C C . GLY A 1 120 ? -1.407 -3.270 -20.915 1.00 69.25 120 GLY A C 1
ATOM 929 O O . GLY A 1 120 ? -1.700 -2.229 -20.325 1.00 69.25 120 GLY A O 1
ATOM 930 N N . LYS A 1 121 ? -1.727 -3.513 -22.184 1.00 46.66 121 LYS A N 1
ATOM 931 C CA . LYS A 1 121 ? -2.644 -2.685 -22.965 1.00 46.66 121 LYS A CA 1
ATOM 932 C C . LYS A 1 121 ? -4.083 -3.117 -22.716 1.00 46.66 121 LYS A C 1
ATOM 934 O O . LYS A 1 121 ? -4.289 -4.345 -22.591 1.00 46.66 121 LYS A O 1
#

pLDDT: mean 76.07, std 14.25, range [38.41, 91.31]

Foldseek 3Di:
DDPVVVVLVVVLVVLVVVLVVLVPDPPDDPVVNVVSVVVSVVVVVVSVCVVVDPPPVCVVVVPDPDVQQVQQKAQHFDQDFAKWAFPVHNVDIDTDDGGDGHHFDCPPNPTDITGIHHPDD

Radius of gyration: 25.07 Å; chains: 1; bounding box: 44×33×68 Å

Sequence (121 aa):
MDKELKKSIIITAALVLLLIIILVIPGRKVAVNIISLVVILILIALVWLRHTSCPLLNKKRAEEITEEDLATRTGRTCEKSGTYVCSEHPERTVEMDKGKRFPPCQGDGKGHSAVWVLLGK

Secondary structure (DSSP, 8-state):
--HHHHHHHHHHHHHHHHHHHHHH-TT--HHHHHHHHHHHHHHHHHHHHHHH---TTSSSSSS---HHHHHTBTTSBPSS-EEEEESS-TT-EEEE-TTPBPPPB-GGGT-B--BEEE---